Protein AF-A0A9X0WIS8-F1 (afdb_monomer_lite)

Radius of gyration: 32.24 Å; chains: 1; bounding box: 71×62×68 Å

Secondary structure (DSSP, 8-state):
-PPPPPPPP------------PPP----------TTSHHHHHHHHHHHHHHHHHHHTT---TTSHHHHHHHHHHHHHHHHHHHHHHHHHHHHHHHHHHHHHHHHHHHHHHHHH-S-GGG-------S-SSHHHHHHHHHHHHHHHHHHTT--

Structure (mmCIF, N/CA/C/O backbone):
data_AF-A0A9X0WIS8-F1
#
_entry.id   AF-A0A9X0WIS8-F1
#
loop_
_atom_site.group_PDB
_atom_site.id
_atom_site.type_symbol
_atom_site.label_atom_id
_atom_site.label_alt_id
_atom_site.label_comp_id
_atom_site.label_asym_id
_atom_site.label_entity_id
_atom_site.label_seq_id
_atom_site.pdbx_PDB_ins_code
_atom_site.Cartn_x
_atom_site.Cartn_y
_atom_site.Cartn_z
_atom_site.occupancy
_atom_site.B_iso_or_equiv
_atom_site.auth_seq_id
_atom_site.auth_comp_id
_atom_site.auth_asym_id
_atom_site.auth_atom_id
_atom_site.pdbx_PDB_model_num
ATOM 1 N N . MET A 1 1 ? -7.507 10.858 -27.544 1.00 48.16 1 MET A N 1
ATOM 2 C CA . MET A 1 1 ? -7.482 9.396 -27.312 1.00 48.16 1 MET A CA 1
ATOM 3 C C . MET A 1 1 ? -8.802 8.981 -26.671 1.00 48.16 1 MET A C 1
ATOM 5 O O . MET A 1 1 ? -9.052 9.336 -25.526 1.00 48.16 1 MET A O 1
ATOM 9 N N . GLN A 1 2 ? -9.689 8.347 -27.441 1.00 43.41 2 GLN A N 1
ATOM 10 C CA . GLN A 1 2 ? -11.040 7.964 -27.010 1.00 43.41 2 GLN A CA 1
ATOM 11 C C . GLN A 1 2 ? -10.982 6.707 -26.128 1.00 43.41 2 GLN A C 1
ATOM 13 O O . GLN A 1 2 ? -10.460 5.674 -26.547 1.00 43.41 2 GLN A O 1
ATOM 18 N N . ARG A 1 3 ? -11.494 6.799 -24.894 1.00 48.16 3 ARG A N 1
ATOM 19 C CA . ARG A 1 3 ? -11.602 5.667 -23.960 1.00 48.16 3 ARG A CA 1
ATOM 20 C C . ARG A 1 3 ? -12.781 4.786 -24.378 1.00 48.16 3 ARG A C 1
ATOM 22 O O . ARG A 1 3 ? -13.902 5.275 -24.478 1.00 48.16 3 ARG A O 1
ATOM 29 N N . ARG A 1 4 ? -12.531 3.496 -24.624 1.00 56.84 4 ARG A N 1
ATOM 30 C CA . ARG A 1 4 ? -13.592 2.500 -24.844 1.00 56.84 4 ARG A CA 1
ATOM 31 C C . ARG A 1 4 ? -14.337 2.220 -23.526 1.00 56.84 4 ARG A C 1
ATOM 33 O O . ARG A 1 4 ? -13.678 2.145 -22.488 1.00 56.84 4 ARG A O 1
ATOM 40 N N . PRO A 1 5 ? -15.669 2.047 -23.551 1.00 63.22 5 PRO A N 1
ATOM 41 C CA . PRO A 1 5 ? -16.437 1.656 -22.372 1.00 63.22 5 PRO A CA 1
ATOM 42 C C . PRO A 1 5 ? -16.208 0.173 -22.005 1.00 63.22 5 PRO A C 1
ATOM 44 O O . PRO A 1 5 ? -15.904 -0.635 -22.888 1.00 63.22 5 PRO A O 1
ATOM 47 N N . PRO A 1 6 ? -16.344 -0.200 -20.717 1.00 67.81 6 PRO A N 1
ATOM 48 C CA . PRO A 1 6 ? -16.234 -1.587 -20.264 1.00 67.81 6 PRO A CA 1
ATOM 49 C C . PRO A 1 6 ? -17.474 -2.428 -20.643 1.00 67.81 6 PRO A C 1
ATOM 51 O O . PRO A 1 6 ? -18.571 -1.880 -20.763 1.00 67.81 6 PRO A O 1
ATOM 54 N N . PRO A 1 7 ? -17.329 -3.759 -20.809 1.00 64.44 7 PRO A N 1
ATOM 55 C CA . PRO A 1 7 ? -18.446 -4.656 -21.109 1.00 64.44 7 PRO A CA 1
ATOM 56 C C . PRO A 1 7 ? -19.372 -4.883 -19.892 1.00 64.44 7 PRO A C 1
ATOM 58 O O . PRO A 1 7 ? -18.916 -4.804 -18.747 1.00 64.44 7 PRO A O 1
ATOM 61 N N . PRO A 1 8 ? -20.664 -5.201 -20.116 1.00 56.47 8 PRO A N 1
ATOM 62 C CA . PRO A 1 8 ? -21.634 -5.423 -19.048 1.00 56.47 8 PRO A CA 1
ATOM 63 C C . PRO A 1 8 ? -21.399 -6.733 -18.280 1.00 56.47 8 PRO A C 1
ATOM 65 O O . PRO A 1 8 ? -21.046 -7.775 -18.833 1.00 56.47 8 PRO A O 1
ATOM 68 N N . ARG A 1 9 ? -21.635 -6.654 -16.967 1.00 53.88 9 ARG A N 1
ATOM 69 C CA . ARG A 1 9 ? -21.479 -7.712 -15.963 1.00 53.88 9 ARG A CA 1
ATOM 70 C C . ARG A 1 9 ? -22.644 -8.705 -16.068 1.00 53.88 9 ARG A C 1
ATOM 72 O O . ARG A 1 9 ? -23.791 -8.329 -15.856 1.00 53.88 9 ARG A O 1
ATOM 79 N N . SER A 1 10 ? -22.351 -9.965 -16.386 1.00 51.25 10 SER A N 1
ATOM 80 C CA . SER A 1 10 ? -23.345 -11.043 -16.440 1.00 51.25 10 SER A CA 1
ATOM 81 C C . SER A 1 10 ? -23.700 -11.511 -15.023 1.00 51.25 10 SER A C 1
ATOM 83 O O . SER A 1 10 ? -22.900 -12.153 -14.342 1.00 51.25 10 SER A O 1
ATOM 85 N N . THR A 1 11 ? -24.896 -11.156 -14.560 1.00 47.75 11 THR A N 1
ATOM 86 C CA . THR A 1 11 ? -25.532 -11.662 -13.340 1.00 47.75 11 THR A CA 1
ATOM 87 C C . THR A 1 11 ? -26.102 -13.054 -13.614 1.00 47.75 11 THR A C 1
ATOM 89 O O . THR A 1 11 ? -27.193 -13.192 -14.163 1.00 47.75 11 THR A O 1
ATOM 92 N N . ARG A 1 12 ? -25.386 -14.113 -13.217 1.00 46.41 12 ARG A N 1
ATOM 93 C CA . ARG A 1 12 ? -26.009 -15.433 -13.036 1.00 46.41 12 ARG A CA 1
ATOM 94 C C . ARG A 1 12 ? -26.670 -15.482 -11.665 1.00 46.41 12 ARG A C 1
ATOM 96 O O . ARG A 1 12 ? -26.013 -15.670 -10.647 1.00 46.41 12 ARG A O 1
ATOM 103 N N . LEU A 1 13 ? -27.985 -15.295 -11.682 1.00 45.81 13 LEU A N 1
ATOM 104 C CA . LEU A 1 13 ? -28.907 -15.765 -10.659 1.00 45.81 13 LEU A CA 1
ATOM 105 C C . LEU A 1 13 ? -28.870 -17.296 -10.654 1.00 45.81 13 LEU A C 1
ATOM 107 O O . LEU A 1 13 ? -29.355 -17.926 -11.591 1.00 45.81 13 LEU A O 1
ATOM 111 N N . THR A 1 14 ? -28.312 -17.896 -9.608 1.00 43.47 14 THR A N 1
ATOM 112 C CA . THR A 1 14 ? -28.525 -19.320 -9.334 1.00 43.47 14 THR A CA 1
ATOM 113 C C . THR A 1 14 ? -29.696 -19.427 -8.364 1.00 43.47 14 THR A C 1
ATOM 115 O O . THR A 1 14 ? -29.532 -19.323 -7.152 1.00 43.47 14 THR A O 1
ATOM 118 N N . GLN A 1 15 ? -30.897 -19.573 -8.925 1.00 48.47 15 GLN A N 1
ATOM 119 C CA . GLN A 1 15 ? -32.066 -20.092 -8.221 1.00 48.47 15 GLN A CA 1
ATOM 120 C C . GLN A 1 15 ? -31.879 -21.602 -8.021 1.00 48.47 15 GLN A C 1
ATOM 122 O O . GLN A 1 15 ? -31.759 -22.347 -8.990 1.00 48.47 15 GLN A O 1
ATOM 127 N N . ALA A 1 16 ? -31.895 -22.054 -6.773 1.00 44.19 16 ALA A N 1
ATOM 128 C CA . ALA A 1 16 ? -32.234 -23.428 -6.411 1.00 44.19 16 ALA A CA 1
ATOM 129 C C . ALA A 1 16 ? -33.444 -23.310 -5.471 1.00 44.19 16 ALA A C 1
ATOM 131 O O . ALA A 1 16 ? -33.299 -22.944 -4.312 1.00 44.19 16 ALA A O 1
ATOM 132 N N . SER A 1 17 ? -34.656 -23.210 -6.020 1.00 48.34 17 SER A N 1
ATOM 133 C CA . SER A 1 17 ? -35.562 -24.334 -6.300 1.00 48.34 17 SER A CA 1
ATOM 134 C C . SER A 1 17 ? -35.720 -25.266 -5.102 1.00 48.34 17 SER A C 1
ATOM 136 O O . SER A 1 17 ? -34.992 -26.240 -4.932 1.00 48.34 17 SER A O 1
ATOM 138 N N . SER A 1 18 ? -36.717 -24.925 -4.286 1.00 50.47 18 SER A N 1
ATOM 139 C CA . SER A 1 18 ? -37.392 -25.817 -3.356 1.00 50.47 18 SER A CA 1
ATOM 140 C C . SER A 1 18 ? -38.022 -26.981 -4.125 1.00 50.47 18 SER A C 1
ATOM 142 O O . SER A 1 18 ? -38.871 -26.753 -4.986 1.00 50.47 18 SER A O 1
ATOM 144 N N . SER A 1 19 ? -37.659 -28.215 -3.784 1.00 47.47 19 SER A N 1
ATOM 145 C CA . SER A 1 19 ? -38.453 -29.395 -4.125 1.00 47.47 19 SER A CA 1
ATOM 146 C C . SER A 1 19 ? -38.718 -30.163 -2.841 1.00 47.47 19 SER A C 1
ATOM 148 O O . SER A 1 19 ? -37.829 -30.785 -2.259 1.00 47.47 19 SER A O 1
ATOM 150 N N . THR A 1 20 ? -39.943 -30.017 -2.350 1.00 48.81 20 THR A N 1
ATOM 151 C CA . THR A 1 20 ? -40.501 -30.781 -1.242 1.00 48.81 20 THR A CA 1
ATOM 152 C C . THR A 1 20 ? -40.975 -32.111 -1.811 1.00 48.81 20 THR A C 1
ATOM 154 O O . THR A 1 20 ? -42.105 -32.212 -2.274 1.00 48.81 20 THR A O 1
ATOM 157 N N . ASP A 1 21 ? -40.108 -33.121 -1.794 1.00 44.22 21 ASP A N 1
ATOM 158 C CA . ASP A 1 21 ? -40.488 -34.499 -2.103 1.00 44.22 21 ASP A CA 1
ATOM 159 C C . ASP A 1 21 ? -40.752 -35.254 -0.795 1.00 44.22 21 ASP A C 1
ATOM 161 O O . ASP A 1 21 ? -39.874 -35.414 0.057 1.00 44.22 21 ASP A O 1
ATOM 165 N N . HIS A 1 22 ? -42.003 -35.670 -0.607 1.00 45.44 22 HIS A N 1
ATOM 166 C CA . HIS A 1 22 ? -42.454 -36.514 0.495 1.00 45.44 22 HIS A CA 1
ATOM 167 C C . HIS A 1 22 ? -42.183 -37.993 0.172 1.00 45.44 22 HIS A C 1
ATOM 169 O O . HIS A 1 22 ? -42.809 -38.529 -0.743 1.00 45.44 22 HIS A O 1
ATOM 175 N N . PRO A 1 23 ? -41.351 -38.711 0.949 1.00 55.72 23 PRO A N 1
ATOM 176 C CA . PRO A 1 23 ? -41.351 -40.167 0.925 1.00 55.72 23 PRO A CA 1
ATOM 177 C C . PRO A 1 23 ? -42.477 -40.749 1.809 1.00 55.72 23 PRO A C 1
ATOM 179 O O . PRO A 1 23 ? -42.913 -40.121 2.780 1.00 55.72 23 PRO A O 1
ATOM 182 N N . PRO A 1 24 ? -42.959 -41.966 1.497 1.00 52.16 24 PRO A N 1
ATOM 183 C CA . PRO A 1 24 ? -44.107 -42.575 2.157 1.00 52.16 24 PRO A CA 1
ATOM 184 C C . PRO A 1 24 ? -43.805 -43.020 3.595 1.00 52.16 24 PRO A C 1
ATOM 186 O O . PRO A 1 24 ? -42.722 -43.519 3.910 1.00 52.16 24 PRO A O 1
ATOM 189 N N . ARG A 1 25 ? -44.833 -42.910 4.449 1.00 51.38 25 ARG A N 1
ATOM 190 C CA . ARG A 1 25 ? -44.916 -43.517 5.787 1.00 51.38 25 ARG A CA 1
ATOM 191 C C . ARG A 1 25 ? -44.492 -44.989 5.740 1.00 51.38 25 ARG A C 1
ATOM 193 O O . ARG A 1 25 ? -45.202 -45.822 5.180 1.00 51.38 25 ARG A O 1
ATOM 200 N N . ARG A 1 26 ? -43.389 -45.320 6.417 1.00 47.06 26 ARG A N 1
ATOM 201 C CA . ARG A 1 26 ? -43.122 -46.671 6.929 1.00 47.06 26 ARG A CA 1
ATOM 202 C C . ARG A 1 26 ? -43.365 -46.695 8.435 1.00 47.06 26 ARG A C 1
ATOM 204 O O . ARG A 1 26 ? -43.074 -45.733 9.137 1.00 47.06 26 ARG A O 1
ATOM 211 N N . ALA A 1 27 ? -43.967 -47.797 8.866 1.00 49.81 27 ALA A N 1
ATOM 212 C CA . ALA A 1 27 ? -44.430 -48.095 10.213 1.00 49.81 27 ALA A CA 1
ATOM 213 C C . ALA A 1 27 ? -43.360 -47.881 11.306 1.00 49.81 27 ALA A C 1
ATOM 215 O O . ALA A 1 27 ? -42.166 -48.011 11.026 1.00 49.81 27 ALA A O 1
ATOM 216 N N . PRO A 1 28 ? -43.773 -47.614 12.561 1.00 46.59 28 PRO A N 1
ATOM 217 C CA . PRO A 1 28 ? -42.858 -47.547 13.690 1.00 46.59 28 PRO A CA 1
ATOM 218 C C . PRO A 1 28 ? -42.278 -48.939 13.965 1.00 46.59 28 PRO A C 1
ATOM 220 O O . PRO A 1 28 ? -42.916 -49.807 14.557 1.00 46.59 28 PRO A O 1
ATOM 223 N N . GLY A 1 29 ? -41.041 -49.153 13.525 1.00 44.41 29 GLY A N 1
ATOM 224 C CA . GLY A 1 29 ? -40.190 -50.177 14.106 1.00 44.41 29 GLY A CA 1
ATOM 225 C C . GLY A 1 29 ? -39.830 -49.727 15.515 1.00 44.41 29 GLY A C 1
ATOM 226 O O . GLY A 1 29 ? -39.121 -48.737 15.682 1.00 44.41 29 GLY A O 1
ATOM 227 N N . ASN A 1 30 ? -40.347 -50.432 16.518 1.00 54.66 30 ASN A N 1
ATOM 228 C CA . ASN A 1 30 ? -39.978 -50.262 17.917 1.00 54.66 30 ASN A CA 1
ATOM 229 C C . ASN A 1 30 ? -38.480 -50.555 18.082 1.00 54.66 30 ASN A C 1
ATOM 231 O O . ASN A 1 30 ? -38.073 -51.688 18.337 1.00 54.66 30 ASN A O 1
ATOM 235 N N . ALA A 1 31 ? -37.647 -49.530 17.913 1.00 48.00 31 ALA A N 1
ATOM 236 C CA . ALA A 1 31 ? -36.260 -49.574 18.326 1.00 48.00 31 ALA A CA 1
ATOM 237 C C . ALA A 1 31 ? -36.257 -49.538 19.853 1.00 48.00 31 ALA A C 1
ATOM 239 O O . ALA A 1 31 ? -36.502 -48.501 20.467 1.00 48.00 31 ALA A O 1
ATOM 240 N N . ALA A 1 32 ? -36.016 -50.698 20.459 1.00 51.19 32 ALA A N 1
ATOM 241 C CA . ALA A 1 32 ? -35.676 -50.809 21.863 1.00 51.19 32 ALA A CA 1
ATOM 242 C C . ALA A 1 32 ? -34.476 -49.892 22.136 1.00 51.19 32 ALA A C 1
ATOM 244 O O . ALA A 1 32 ? -33.328 -50.215 21.816 1.00 51.19 32 ALA A O 1
ATOM 245 N N . VAL A 1 33 ? -34.758 -48.710 22.682 1.00 52.31 33 VAL A N 1
ATOM 246 C CA . VAL A 1 33 ? -33.740 -47.762 23.108 1.00 52.31 33 VAL A CA 1
ATOM 247 C C . VAL A 1 33 ? -32.979 -48.428 24.244 1.00 52.31 33 VAL A C 1
ATOM 249 O O . VAL A 1 33 ? -33.491 -48.618 25.345 1.00 52.31 33 VAL A O 1
ATOM 252 N N . ARG A 1 34 ? -31.741 -48.836 23.954 1.00 53.84 34 ARG A N 1
ATOM 253 C CA . ARG A 1 34 ? -30.815 -49.341 24.965 1.00 53.84 34 ARG A CA 1
ATOM 254 C C . ARG A 1 34 ? -30.659 -48.259 26.047 1.00 53.84 34 ARG A C 1
ATOM 256 O O . ARG A 1 34 ? -30.205 -47.159 25.723 1.00 53.84 34 ARG A O 1
ATOM 263 N N . PRO A 1 35 ? -30.922 -48.558 27.332 1.00 51.91 35 PRO A N 1
ATOM 264 C CA . PRO A 1 35 ? -30.903 -47.571 28.421 1.00 51.91 35 PRO A CA 1
ATOM 265 C C . PRO A 1 35 ? -29.510 -46.984 28.716 1.00 51.91 35 PRO A C 1
ATOM 267 O O . PRO A 1 35 ? -29.366 -46.107 29.559 1.00 51.91 35 PRO A O 1
ATOM 270 N N . ARG A 1 36 ? -28.467 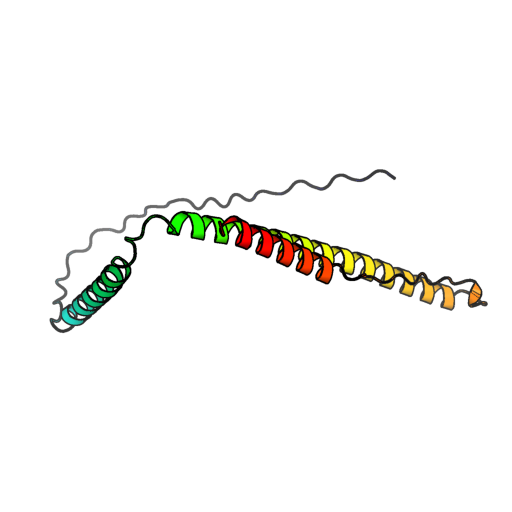-47.427 28.002 1.00 51.41 36 ARG A N 1
ATOM 271 C CA . ARG A 1 36 ? -27.093 -46.933 28.145 1.00 51.41 36 ARG A CA 1
ATOM 272 C C . ARG A 1 36 ? -26.787 -45.651 27.364 1.00 51.41 36 ARG A C 1
ATOM 274 O O . ARG A 1 36 ? -25.783 -45.022 27.667 1.00 51.41 36 ARG A O 1
ATOM 281 N N . GLN A 1 37 ? -27.610 -45.264 26.384 1.00 53.09 37 GLN A N 1
ATOM 282 C CA . GLN A 1 37 ? -27.334 -44.086 25.541 1.00 53.09 37 GLN A CA 1
ATOM 283 C C . GLN A 1 37 ? -28.121 -42.827 25.926 1.00 53.09 37 GLN A C 1
ATOM 285 O O . GLN A 1 37 ? -27.726 -41.734 25.539 1.00 53.09 37 GLN A O 1
ATOM 290 N N . LEU A 1 38 ? -29.181 -42.935 26.736 1.00 53.47 38 LEU A N 1
ATOM 291 C CA . LEU A 1 38 ? -29.905 -41.755 27.236 1.00 53.47 38 LEU A CA 1
ATOM 292 C C . LEU A 1 38 ? -29.080 -40.921 28.226 1.00 53.47 38 LEU A C 1
ATOM 294 O O . LEU A 1 38 ? -29.213 -39.700 28.256 1.00 53.47 38 LEU A O 1
ATOM 298 N N . GLY A 1 39 ? -28.203 -41.561 29.006 1.00 56.59 39 GLY A N 1
ATOM 299 C CA . GLY A 1 39 ? -27.395 -40.870 30.012 1.00 56.59 39 GLY A CA 1
ATOM 300 C C . GLY A 1 39 ? -26.407 -39.874 29.406 1.00 56.59 39 GLY A C 1
ATOM 301 O O . GLY A 1 39 ? -26.253 -38.775 29.923 1.00 56.59 39 GLY A O 1
ATOM 302 N N . THR A 1 40 ? -25.780 -40.209 28.276 1.00 61.16 40 THR A N 1
ATOM 303 C CA . THR A 1 40 ? -24.757 -39.359 27.649 1.00 61.16 40 THR A CA 1
ATOM 304 C C . THR A 1 40 ? -25.339 -38.101 27.011 1.00 61.16 40 THR A C 1
ATOM 306 O O . THR A 1 40 ? -24.760 -37.030 27.158 1.00 61.16 40 THR A O 1
ATOM 309 N N . PHE A 1 41 ? -26.501 -38.186 26.356 1.00 63.56 41 PHE A N 1
ATOM 310 C CA . PHE A 1 41 ? -27.127 -37.006 25.745 1.00 63.56 41 PHE A CA 1
ATOM 311 C C . PHE A 1 41 ? -27.699 -36.043 26.788 1.00 63.56 41 PHE A C 1
ATOM 313 O O . PHE A 1 41 ? -27.571 -34.831 26.628 1.00 63.56 41 PHE A O 1
ATOM 320 N N . ALA A 1 42 ? -28.263 -36.565 27.881 1.00 66.56 42 ALA A N 1
ATOM 321 C CA . ALA A 1 42 ? -28.739 -35.737 28.985 1.00 66.56 42 ALA A CA 1
ATOM 322 C C . ALA A 1 42 ? -27.583 -34.992 29.673 1.00 66.56 42 ALA A C 1
ATOM 324 O O . ALA A 1 42 ? -27.691 -33.801 29.945 1.00 66.56 42 ALA A O 1
ATOM 325 N N . LEU A 1 43 ? -26.447 -35.662 29.885 1.00 69.56 43 LEU A N 1
ATOM 326 C CA . LEU A 1 43 ? -25.277 -35.067 30.535 1.00 69.56 43 LEU A CA 1
ATOM 327 C C . LEU A 1 43 ? -24.621 -33.989 29.659 1.00 69.56 43 LEU A C 1
ATOM 329 O O . LEU A 1 43 ? -24.250 -32.935 30.167 1.00 69.56 43 LEU A O 1
ATOM 333 N N . VAL A 1 44 ? -24.559 -34.201 28.339 1.00 75.62 44 VAL A N 1
ATOM 334 C CA . VAL A 1 44 ? -24.092 -33.187 27.377 1.00 75.62 44 VAL A CA 1
ATOM 335 C C . VAL A 1 44 ? -25.050 -31.993 27.321 1.00 75.62 44 VAL A C 1
ATOM 337 O O . VAL A 1 44 ? -24.591 -30.856 27.339 1.00 75.62 44 VAL A O 1
ATOM 340 N N . ALA A 1 45 ? -26.367 -32.214 27.326 1.00 71.88 45 ALA A N 1
ATOM 341 C CA . ALA A 1 45 ? -27.348 -31.127 27.338 1.00 71.88 45 ALA A CA 1
ATOM 342 C C 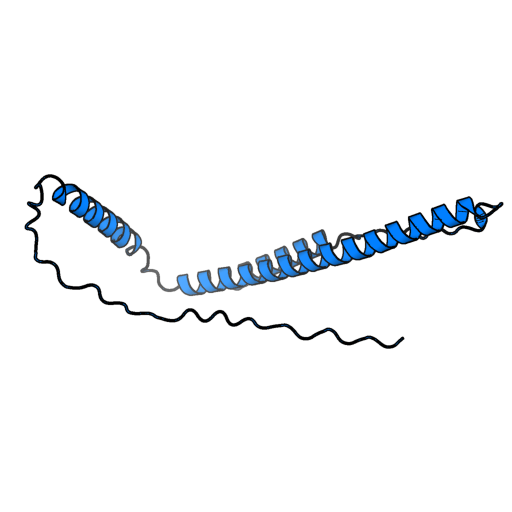. ALA A 1 45 ? -27.288 -30.293 28.631 1.00 71.88 45 ALA A C 1
ATOM 344 O O . ALA A 1 45 ? -27.375 -29.065 28.572 1.00 71.88 45 ALA A O 1
ATOM 345 N N . ILE A 1 46 ? -27.085 -30.941 29.784 1.00 72.75 46 ILE A N 1
ATOM 346 C CA . ILE A 1 46 ? -26.911 -30.281 31.088 1.00 72.75 46 ILE A CA 1
ATOM 347 C C . ILE A 1 46 ? -25.590 -29.499 31.124 1.00 72.75 46 ILE A C 1
ATOM 349 O O . ILE A 1 46 ? -25.578 -28.335 31.516 1.00 72.75 46 ILE A O 1
ATOM 353 N N . LEU A 1 47 ? -24.490 -30.088 30.639 1.00 70.94 47 LEU A N 1
ATOM 354 C CA . LEU A 1 47 ? -23.203 -29.395 30.508 1.00 70.94 47 LEU A CA 1
ATOM 355 C C . LEU A 1 47 ? -23.306 -28.168 29.593 1.00 70.94 47 LEU A C 1
ATOM 357 O O . LEU A 1 47 ? -22.831 -27.099 29.967 1.00 70.94 47 LEU A O 1
ATOM 361 N N . LEU A 1 48 ? -23.971 -28.279 28.436 1.00 68.44 48 LEU A N 1
ATOM 362 C CA . LEU A 1 48 ? -24.187 -27.134 27.545 1.00 68.44 48 LEU A CA 1
ATOM 363 C C . LEU A 1 48 ? -25.034 -26.038 28.202 1.00 68.44 48 LEU A C 1
ATOM 365 O O . LEU A 1 48 ? -24.727 -24.858 28.048 1.00 68.44 48 LEU A O 1
ATOM 369 N N . SER A 1 49 ? -26.078 -26.398 28.951 1.00 63.91 49 SER A N 1
ATOM 370 C CA . SER A 1 49 ? -26.932 -25.405 29.617 1.00 63.91 49 SER A CA 1
ATOM 371 C C . SER A 1 49 ? -26.241 -24.720 30.801 1.00 63.91 49 SER A C 1
ATOM 373 O O . SER A 1 49 ? -26.472 -23.528 31.008 1.00 63.91 49 SER A O 1
ATOM 375 N N . LEU A 1 50 ? -25.322 -25.400 31.498 1.00 61.22 50 LEU A N 1
ATOM 376 C CA . LEU A 1 50 ? -24.424 -24.799 32.497 1.00 61.22 50 LEU A CA 1
ATOM 377 C C . LEU A 1 50 ? -23.418 -23.813 31.878 1.00 61.22 50 LEU A C 1
ATOM 379 O O . LEU A 1 50 ? -23.190 -22.746 32.445 1.00 61.22 50 LEU A O 1
ATOM 383 N N . VAL A 1 51 ? -22.863 -24.108 30.695 1.00 63.88 51 VAL A N 1
ATOM 384 C CA . VAL A 1 51 ? -21.967 -23.164 29.994 1.00 63.88 51 VAL A CA 1
ATOM 385 C C . VAL A 1 51 ? -22.728 -21.908 29.548 1.00 63.88 51 VAL A C 1
ATOM 387 O O . VAL A 1 51 ? -22.229 -20.796 29.697 1.00 63.88 51 VAL A O 1
ATOM 390 N N . VAL A 1 52 ? -23.965 -22.057 29.066 1.00 61.56 52 VAL A N 1
ATOM 391 C CA . VAL A 1 52 ? -24.782 -20.916 28.613 1.00 61.56 52 VAL A CA 1
ATOM 392 C C . VAL A 1 52 ? -25.281 -20.059 29.786 1.00 61.56 52 VAL A C 1
ATOM 394 O O . VAL A 1 52 ? -25.309 -18.834 29.677 1.00 61.56 52 VAL A O 1
ATOM 397 N N . THR A 1 53 ? -25.628 -20.661 30.929 1.00 61.00 53 THR A N 1
ATOM 398 C CA . THR A 1 53 ? -26.072 -19.902 32.117 1.00 61.00 53 THR A CA 1
ATOM 399 C C . THR A 1 53 ? -24.919 -19.235 32.872 1.00 61.00 53 THR A C 1
ATOM 401 O O . THR A 1 53 ? -25.107 -18.135 33.392 1.00 61.00 53 THR A O 1
ATOM 404 N N . GLY A 1 54 ? -23.714 -19.819 32.861 1.00 57.75 54 GLY A N 1
ATOM 405 C CA . GLY A 1 54 ? -22.516 -19.208 33.451 1.00 57.75 54 GLY A CA 1
ATOM 406 C C . GLY A 1 54 ? -22.027 -17.953 32.714 1.00 57.75 54 GLY A C 1
ATOM 407 O O . GLY A 1 54 ? -21.508 -17.033 33.343 1.00 57.75 54 GLY A O 1
ATOM 408 N N . CYS A 1 55 ? -22.248 -17.859 31.399 1.00 59.94 55 CYS A N 1
ATOM 409 C CA . CYS A 1 55 ? -21.878 -16.674 30.616 1.00 59.94 55 CYS A CA 1
ATOM 410 C C . CYS A 1 55 ? -22.899 -15.522 30.698 1.00 59.94 55 CYS A C 1
ATOM 412 O O . CYS A 1 55 ? -22.560 -14.389 30.363 1.00 59.94 55 CYS A O 1
ATOM 414 N N . ALA A 1 56 ? -24.133 -15.772 31.150 1.00 55.50 56 ALA A N 1
ATOM 415 C CA . ALA A 1 56 ? -25.190 -14.755 31.191 1.00 55.50 56 ALA A CA 1
ATOM 416 C C . ALA A 1 56 ? -25.131 -13.848 32.439 1.00 55.50 56 ALA A C 1
ATOM 418 O O . ALA A 1 56 ? -25.641 -12.729 32.418 1.00 55.50 56 ALA A O 1
ATOM 419 N N . GLN A 1 57 ? -24.496 -14.297 33.525 1.00 52.25 57 GLN A N 1
ATOM 420 C CA . GLN A 1 57 ? -24.524 -13.598 34.819 1.00 52.25 57 GLN A CA 1
ATOM 421 C C . GLN A 1 57 ? -23.517 -12.440 34.947 1.00 52.25 57 GLN A C 1
ATOM 423 O O . GLN A 1 57 ? -23.584 -11.691 35.914 1.00 52.25 57 GLN A O 1
ATOM 428 N N . HIS A 1 58 ? -22.624 -12.241 33.972 1.00 52.09 58 HIS A N 1
ATOM 429 C CA . HIS A 1 58 ? -21.686 -11.105 33.945 1.00 52.09 58 HIS A CA 1
ATOM 430 C C . HIS A 1 58 ? -22.163 -9.915 33.088 1.00 52.09 58 HIS A C 1
ATOM 432 O O . HIS A 1 58 ? -21.425 -8.951 32.905 1.00 52.09 58 HIS A O 1
ATOM 438 N N . ALA A 1 59 ? -23.391 -9.952 32.563 1.00 53.59 59 ALA A N 1
ATOM 439 C CA . ALA A 1 59 ? -23.885 -8.971 31.592 1.00 53.59 59 ALA A CA 1
ATOM 440 C C . ALA A 1 59 ? -24.704 -7.806 32.194 1.00 53.59 59 ALA A C 1
ATOM 442 O O . ALA A 1 59 ? -25.381 -7.094 31.454 1.00 53.59 59 ALA A O 1
ATOM 443 N N . THR A 1 60 ? -24.694 -7.598 33.515 1.00 51.03 60 THR A N 1
ATOM 444 C CA . THR A 1 60 ? -25.607 -6.640 34.175 1.00 51.03 60 THR A CA 1
ATOM 445 C C . THR A 1 60 ? -25.031 -5.244 34.443 1.00 51.03 60 THR A C 1
ATOM 447 O O . THR A 1 60 ? -25.766 -4.375 34.907 1.00 51.03 60 THR A O 1
ATOM 450 N N . SER A 1 61 ? -23.780 -4.946 34.081 1.00 54.78 61 SER A N 1
ATOM 451 C CA . SER A 1 61 ? -23.247 -3.570 34.034 1.00 54.78 61 SER A CA 1
ATOM 452 C C . SER A 1 61 ? -23.536 -2.927 32.666 1.00 54.78 61 SER A C 1
ATOM 454 O O . SER A 1 61 ? -22.661 -2.685 31.835 1.00 54.78 61 SER A O 1
ATOM 456 N N . ALA A 1 62 ? -24.824 -2.694 32.413 1.00 55.09 62 ALA A N 1
ATOM 457 C CA . ALA A 1 62 ? -25.421 -2.434 31.102 1.00 55.09 62 ALA A CA 1
ATOM 458 C C . ALA A 1 62 ? -25.176 -1.038 30.479 1.00 55.09 62 ALA A C 1
ATOM 460 O O . ALA A 1 62 ? -25.917 -0.643 29.581 1.00 55.09 62 ALA A O 1
ATOM 461 N N . THR A 1 63 ? -24.135 -0.302 30.876 1.00 54.94 63 THR A N 1
ATOM 462 C CA . THR A 1 63 ? -23.814 1.008 30.267 1.00 54.94 63 THR A CA 1
ATOM 463 C C . THR A 1 63 ? -22.686 0.942 29.229 1.00 54.94 63 THR A C 1
ATOM 465 O O . THR A 1 63 ? -22.541 1.868 28.448 1.00 54.94 63 THR A O 1
ATOM 468 N N . HIS A 1 64 ? -21.924 -0.157 29.148 1.00 59.22 64 HIS A N 1
ATOM 469 C CA . HIS A 1 64 ? -20.737 -0.261 28.277 1.00 59.22 64 HIS A CA 1
ATOM 470 C C . HIS A 1 64 ? -20.778 -1.193 27.043 1.00 59.22 64 HIS A C 1
ATOM 472 O O . HIS A 1 64 ? -19.920 -1.016 26.173 1.00 59.22 64 HIS A O 1
ATOM 478 N N . PRO A 1 65 ? -21.688 -2.178 26.875 1.00 72.25 65 PRO A N 1
ATOM 479 C CA . PRO A 1 65 ? -21.534 -3.152 25.788 1.00 72.25 65 PRO A CA 1
ATOM 480 C C . PRO A 1 65 ? -21.799 -2.550 24.401 1.00 72.25 65 PRO A C 1
ATOM 482 O O . PRO A 1 65 ? -21.116 -2.891 23.438 1.00 72.25 65 PRO A O 1
ATOM 485 N N . VAL A 1 66 ? -22.753 -1.619 24.287 1.00 81.31 66 VAL A N 1
ATOM 486 C CA . VAL A 1 66 ? -23.077 -0.955 23.011 1.00 81.31 66 VAL A CA 1
ATOM 487 C C . VAL A 1 66 ? -21.932 -0.054 22.552 1.00 81.31 66 VAL A C 1
ATOM 489 O O . VAL A 1 66 ? -21.597 -0.029 21.368 1.00 81.31 66 VAL A O 1
ATOM 492 N N . ASP A 1 67 ? -21.297 0.642 23.487 1.00 80.56 67 ASP A N 1
ATOM 493 C CA . ASP A 1 67 ? -20.164 1.517 23.211 1.00 80.56 67 ASP A CA 1
ATOM 494 C C . ASP A 1 67 ? -18.926 0.714 22.791 1.00 80.56 67 ASP A C 1
ATOM 496 O O . ASP A 1 67 ? -18.285 1.041 21.790 1.00 80.56 67 ASP A O 1
ATOM 500 N N . HIS A 1 68 ? -18.661 -0.424 23.439 1.00 82.12 68 HIS A N 1
ATOM 501 C CA . HIS A 1 68 ? -17.599 -1.332 22.999 1.00 82.12 68 HIS A CA 1
ATOM 502 C C . HIS A 1 68 ? -17.848 -1.908 21.597 1.00 82.12 68 HIS A C 1
ATOM 504 O O . HIS A 1 68 ? -16.926 -1.982 20.783 1.00 82.12 68 HIS A O 1
ATOM 510 N N . LEU A 1 69 ? -19.094 -2.264 21.268 1.00 88.38 69 LEU A N 1
ATOM 511 C CA . LEU A 1 69 ? -19.450 -2.720 19.921 1.00 88.38 69 LEU A CA 1
ATOM 512 C C . LEU A 1 69 ? -19.272 -1.610 18.877 1.00 88.38 69 LEU A C 1
ATOM 514 O O . LEU A 1 69 ? -18.765 -1.868 17.785 1.00 88.38 69 LEU A O 1
ATOM 518 N N . ARG A 1 70 ? -19.628 -0.363 19.208 1.00 88.00 70 ARG A N 1
ATOM 519 C CA . ARG A 1 70 ? -19.385 0.799 18.337 1.00 88.00 70 ARG A CA 1
ATOM 520 C C . ARG A 1 70 ? -17.896 1.048 18.119 1.00 88.00 70 ARG A C 1
ATOM 522 O O . ARG A 1 70 ? -17.496 1.341 16.993 1.00 88.00 70 ARG A O 1
ATOM 529 N N . GLN A 1 71 ? -17.080 0.893 19.158 1.00 89.00 71 GLN A N 1
ATOM 530 C CA . GLN A 1 71 ? -15.627 1.001 19.062 1.00 89.00 71 GLN A CA 1
ATOM 531 C C . GLN A 1 71 ? -15.043 -0.059 18.123 1.00 89.00 71 GLN A C 1
ATOM 533 O O . GLN A 1 71 ? -14.276 0.275 17.221 1.00 89.00 71 GLN A O 1
ATOM 538 N N . LEU A 1 72 ? -15.446 -1.322 18.286 1.00 91.06 72 LEU A N 1
ATOM 539 C CA . LEU A 1 72 ? -15.013 -2.419 17.418 1.00 91.06 72 LEU A CA 1
ATOM 540 C C . LEU A 1 72 ? -15.462 -2.205 15.967 1.00 91.06 72 LEU A C 1
ATOM 542 O O . LEU A 1 72 ? -14.670 -2.396 15.051 1.00 91.06 72 LEU A O 1
ATOM 546 N N . ALA A 1 73 ? -16.690 -1.729 15.747 1.00 93.81 73 ALA A N 1
ATOM 547 C CA . ALA A 1 73 ? -17.179 -1.386 14.412 1.00 93.81 73 ALA A CA 1
ATOM 548 C C . ALA A 1 73 ? -16.427 -0.194 13.784 1.00 93.81 73 ALA A C 1
ATOM 550 O O . ALA A 1 73 ? -16.289 -0.111 12.564 1.00 93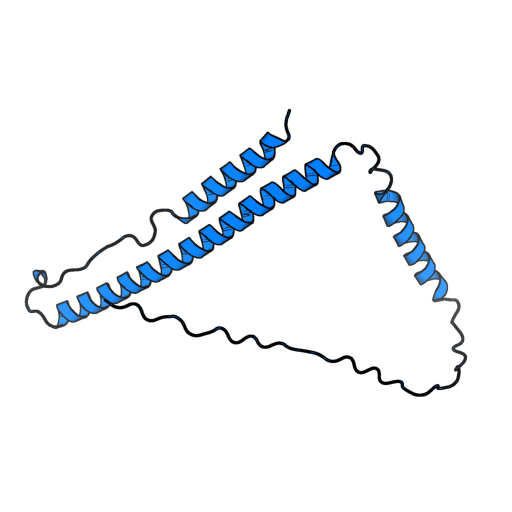.81 73 ALA A O 1
ATOM 551 N N . CYS A 1 74 ? -15.941 0.750 14.595 1.00 94.88 74 CYS A N 1
ATOM 552 C CA . CYS A 1 74 ? -15.075 1.836 14.134 1.00 94.88 74 CYS A CA 1
ATOM 553 C C . CYS A 1 74 ? -13.714 1.291 13.676 1.00 94.88 74 CYS A C 1
ATOM 555 O O . CYS A 1 74 ? -13.315 1.537 12.541 1.00 94.88 74 CYS A O 1
ATOM 557 N N . ILE A 1 75 ? -13.062 0.480 14.516 1.00 95.06 75 ILE A N 1
ATOM 558 C CA . ILE A 1 75 ? -11.768 -0.152 14.214 1.00 95.06 75 ILE A CA 1
ATOM 559 C C . ILE A 1 75 ? -11.867 -1.051 12.975 1.00 95.06 75 ILE A C 1
ATOM 561 O O . ILE A 1 75 ? -11.021 -0.960 12.090 1.00 95.06 75 ILE A O 1
ATOM 565 N N . GLY A 1 76 ? -12.930 -1.854 12.859 1.00 95.44 76 GLY A N 1
ATOM 566 C CA . GLY A 1 76 ? -13.161 -2.705 11.689 1.00 95.44 76 GLY A CA 1
ATOM 567 C C . GLY A 1 76 ? -13.209 -1.909 10.382 1.00 95.44 76 GLY A C 1
ATOM 568 O O . GLY A 1 76 ? -12.550 -2.275 9.416 1.00 95.44 76 GLY A O 1
ATOM 569 N N . ARG A 1 77 ? -13.871 -0.742 10.374 1.00 95.81 77 ARG A N 1
ATOM 570 C CA . ARG A 1 77 ? -13.880 0.144 9.196 1.00 95.81 77 ARG A CA 1
ATOM 571 C C . ARG A 1 77 ? -12.492 0.687 8.845 1.00 95.81 77 ARG A C 1
ATOM 573 O O . ARG A 1 77 ? -12.197 0.841 7.663 1.00 95.81 77 ARG A O 1
ATOM 580 N N . CYS A 1 78 ? -11.638 0.967 9.831 1.00 95.69 78 CYS A N 1
ATOM 581 C CA . CYS A 1 78 ? -10.250 1.367 9.571 1.00 95.69 78 CYS A CA 1
ATOM 582 C C . CYS A 1 78 ? -9.470 0.247 8.863 1.00 95.69 78 CYS A C 1
ATOM 584 O O . CYS A 1 78 ? -8.728 0.515 7.917 1.00 95.69 78 CYS A O 1
ATOM 586 N N . GLN A 1 79 ? -9.677 -1.005 9.280 1.00 95.12 79 GLN A N 1
ATOM 587 C CA . GLN A 1 79 ? -9.041 -2.177 8.673 1.00 95.12 79 GLN A CA 1
ATOM 588 C C . GLN A 1 79 ? -9.555 -2.430 7.251 1.00 95.12 79 GLN A C 1
ATOM 590 O O . GLN A 1 79 ? -8.746 -2.614 6.344 1.00 95.12 79 GLN A O 1
ATOM 595 N N . ASP A 1 80 ? -10.865 -2.311 7.013 1.00 96.88 80 ASP A N 1
ATOM 596 C CA . ASP A 1 80 ? -11.447 -2.424 5.666 1.00 96.88 80 ASP A CA 1
ATOM 597 C C . ASP A 1 80 ? -10.823 -1.408 4.690 1.00 96.88 80 ASP A C 1
ATOM 599 O O . ASP A 1 80 ? -10.471 -1.735 3.552 1.00 96.88 80 ASP A O 1
ATOM 603 N N . VAL A 1 81 ? -10.648 -0.159 5.137 1.00 95.12 81 VAL A N 1
ATOM 604 C CA . VAL A 1 81 ? -10.001 0.897 4.342 1.00 95.12 81 VAL A CA 1
ATOM 605 C C . VAL A 1 81 ? -8.524 0.577 4.103 1.00 95.12 81 VAL A C 1
ATOM 607 O O . VAL A 1 81 ? -8.028 0.757 2.986 1.00 95.12 81 VAL A O 1
ATOM 610 N N . GLN A 1 82 ? -7.816 0.058 5.108 1.00 95.81 82 GLN A N 1
ATOM 611 C CA . GLN A 1 82 ? -6.425 -0.370 4.961 1.00 95.81 82 GLN A CA 1
ATOM 612 C C . GLN A 1 82 ? -6.283 -1.483 3.918 1.00 95.81 82 GLN A C 1
ATOM 614 O O . GLN A 1 82 ? -5.376 -1.442 3.083 1.00 95.81 82 GLN A O 1
ATOM 619 N N . GLU A 1 83 ? -7.171 -2.474 3.936 1.00 95.56 83 GLU A N 1
ATOM 620 C CA . GLU A 1 83 ? -7.172 -3.572 2.972 1.00 95.56 83 GLU A CA 1
ATOM 621 C C . GLU A 1 83 ? -7.407 -3.075 1.546 1.00 95.56 83 GLU A C 1
ATOM 623 O O . GLU A 1 83 ? -6.679 -3.471 0.628 1.00 95.56 83 GLU A O 1
ATOM 628 N N . GLN A 1 84 ? -8.358 -2.157 1.360 1.00 96.38 84 GLN A N 1
ATOM 629 C CA . GLN A 1 84 ? -8.603 -1.508 0.071 1.00 96.38 84 GLN A CA 1
ATOM 630 C C . GLN A 1 84 ? -7.381 -0.711 -0.402 1.00 96.38 84 GLN A C 1
ATOM 632 O O . GLN A 1 84 ? -6.956 -0.853 -1.551 1.00 96.38 84 GLN A O 1
ATOM 637 N N . CYS A 1 85 ? -6.758 0.065 0.489 1.00 95.00 85 CYS A N 1
ATOM 638 C CA . CYS A 1 85 ? -5.533 0.811 0.203 1.00 95.00 85 CYS A CA 1
ATOM 639 C C . CYS A 1 85 ? -4.389 -0.128 -0.218 1.00 95.00 85 CYS A C 1
ATOM 641 O O . CYS A 1 85 ? -3.738 0.085 -1.243 1.00 95.00 85 CYS A O 1
ATOM 643 N N . ASN A 1 86 ? -4.201 -1.237 0.501 1.00 94.62 86 ASN A N 1
ATOM 644 C CA . ASN A 1 86 ? -3.212 -2.261 0.172 1.00 94.62 86 ASN A CA 1
ATOM 645 C C . ASN A 1 86 ? -3.507 -2.946 -1.171 1.00 94.62 86 ASN A C 1
ATOM 647 O O . ASN A 1 86 ? -2.585 -3.257 -1.927 1.00 94.62 86 ASN A O 1
ATOM 651 N N . ALA A 1 87 ? -4.777 -3.202 -1.490 1.00 94.88 87 ALA A N 1
ATOM 652 C CA . ALA A 1 87 ? -5.174 -3.765 -2.776 1.00 94.88 87 ALA A CA 1
ATOM 653 C C . ALA A 1 87 ? -4.836 -2.813 -3.934 1.00 94.88 87 ALA A C 1
ATOM 655 O O . ALA A 1 87 ? -4.270 -3.258 -4.939 1.00 94.88 87 ALA A O 1
ATOM 656 N N . GLN A 1 88 ? -5.094 -1.514 -3.762 1.00 92.75 88 GLN A N 1
ATOM 657 C CA . GLN A 1 88 ? -4.721 -0.490 -4.733 1.00 92.75 88 GLN A CA 1
ATOM 658 C C . GLN A 1 88 ? -3.198 -0.385 -4.882 1.00 92.75 88 GLN A C 1
ATOM 660 O O . GLN A 1 88 ? -2.690 -0.425 -6.000 1.00 92.75 88 GLN A O 1
ATOM 665 N N . ALA A 1 89 ? -2.451 -0.365 -3.775 1.00 91.75 89 ALA A N 1
ATOM 666 C CA . ALA A 1 89 ? -0.990 -0.325 -3.801 1.00 91.75 89 ALA A CA 1
ATOM 667 C C . ALA A 1 89 ? -0.386 -1.523 -4.559 1.00 91.75 89 ALA A C 1
ATOM 669 O O . ALA A 1 89 ? 0.533 -1.358 -5.362 1.00 91.75 89 ALA A O 1
ATOM 670 N N . ARG A 1 90 ? -0.939 -2.733 -4.373 1.00 91.69 90 ARG A N 1
ATOM 671 C CA . ARG A 1 90 ? -0.543 -3.925 -5.149 1.00 91.69 90 ARG A CA 1
ATOM 672 C C . ARG A 1 90 ? -0.858 -3.779 -6.633 1.00 91.69 90 ARG A C 1
ATOM 674 O O . ARG A 1 90 ? -0.084 -4.244 -7.468 1.00 91.69 90 ARG A O 1
ATOM 681 N N . PHE A 1 91 ? -2.007 -3.200 -6.971 1.00 92.56 91 PHE A N 1
ATOM 682 C CA . PHE A 1 91 ? -2.378 -2.960 -8.361 1.00 92.56 91 PHE A CA 1
ATOM 683 C C . PHE A 1 91 ? -1.410 -1.980 -9.032 1.00 92.56 91 PHE A C 1
ATOM 685 O O . PHE A 1 91 ? -0.863 -2.309 -10.084 1.00 92.56 91 PHE A O 1
ATOM 692 N N . ASP A 1 92 ? -1.135 -0.845 -8.391 1.00 89.50 92 ASP A N 1
ATOM 693 C CA . ASP A 1 92 ? -0.225 0.182 -8.902 1.00 89.50 92 ASP A CA 1
ATOM 694 C C . ASP A 1 92 ? 1.193 -0.368 -9.098 1.00 89.50 92 ASP A C 1
ATOM 696 O O . ASP A 1 92 ? 1.805 -0.154 -10.146 1.00 89.50 92 ASP A O 1
ATOM 700 N N . TYR A 1 93 ? 1.685 -1.155 -8.134 1.00 89.81 93 TYR A N 1
ATOM 701 C CA . TYR A 1 93 ? 2.984 -1.816 -8.241 1.00 89.81 93 TYR A CA 1
ATOM 702 C C . TYR A 1 93 ? 3.064 -2.722 -9.475 1.00 89.81 93 TYR A C 1
ATOM 704 O O . TYR A 1 93 ? 4.015 -2.631 -10.250 1.00 89.81 93 TYR A O 1
ATOM 712 N N . ARG A 1 94 ? 2.046 -3.567 -9.702 1.00 90.56 94 ARG A N 1
ATOM 713 C CA . ARG A 1 94 ? 2.002 -4.457 -10.875 1.00 90.56 94 ARG A CA 1
ATOM 714 C C . ARG A 1 94 ? 1.968 -3.679 -12.188 1.00 90.56 94 ARG A C 1
ATOM 716 O O . ARG A 1 94 ? 2.639 -4.077 -13.136 1.00 90.5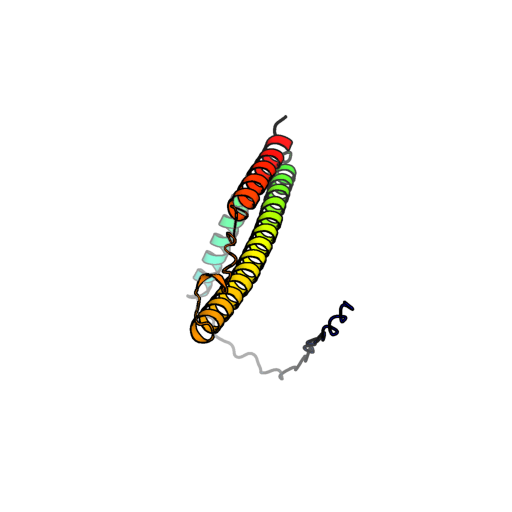6 94 ARG A O 1
ATOM 723 N N . GLN A 1 95 ? 1.211 -2.584 -12.247 1.00 89.94 95 GLN A N 1
ATOM 724 C CA . GLN A 1 95 ? 1.157 -1.722 -13.433 1.00 89.94 95 GLN A CA 1
ATOM 725 C C . GLN A 1 95 ? 2.519 -1.089 -13.722 1.00 89.94 95 GLN A C 1
ATOM 727 O O . GLN A 1 95 ? 2.989 -1.134 -14.860 1.00 89.94 95 GLN A O 1
ATOM 732 N N . CYS A 1 96 ? 3.193 -0.569 -12.695 1.00 88.56 96 CYS A N 1
ATOM 733 C CA . CYS A 1 96 ? 4.536 -0.038 -12.878 1.00 88.56 96 CYS A CA 1
ATOM 734 C C . CYS A 1 96 ? 5.526 -1.123 -13.310 1.00 88.56 96 CYS A C 1
ATOM 736 O O . CYS A 1 96 ? 6.273 -0.919 -14.264 1.00 88.56 96 CYS A O 1
ATOM 738 N N . GLN A 1 97 ? 5.508 -2.295 -12.669 1.00 89.31 97 GLN A N 1
ATOM 739 C CA . GLN A 1 97 ? 6.406 -3.396 -13.014 1.00 89.31 97 GLN A CA 1
ATOM 740 C C . GLN A 1 97 ? 6.211 -3.853 -14.467 1.00 89.31 97 GLN A C 1
ATOM 742 O O . GLN A 1 97 ? 7.188 -4.128 -15.166 1.00 89.31 97 GLN A O 1
ATOM 747 N N . ALA A 1 98 ? 4.965 -3.878 -14.950 1.00 89.19 98 ALA A N 1
ATOM 748 C CA . ALA A 1 98 ? 4.668 -4.147 -16.352 1.00 89.19 98 ALA A CA 1
ATOM 749 C C . ALA A 1 98 ? 5.309 -3.092 -17.271 1.00 89.19 98 ALA A C 1
ATOM 751 O O . ALA A 1 98 ? 6.019 -3.459 -18.208 1.00 89.19 98 ALA A O 1
ATOM 752 N N . GLY A 1 99 ? 5.143 -1.801 -16.964 1.00 87.44 99 GLY A N 1
ATOM 753 C CA . GLY A 1 99 ? 5.780 -0.705 -17.703 1.00 87.44 99 GLY A CA 1
ATOM 754 C C . GLY A 1 99 ? 7.309 -0.790 -17.706 1.00 87.44 99 GLY A C 1
ATOM 755 O O . GLY A 1 99 ? 7.928 -0.698 -18.763 1.00 87.44 99 GLY A O 1
ATOM 756 N N . TYR A 1 100 ? 7.914 -1.068 -16.550 1.00 87.50 100 TYR A N 1
ATOM 757 C CA . TYR A 1 100 ? 9.355 -1.277 -16.401 1.00 87.50 100 TYR A CA 1
ATOM 758 C C . TYR A 1 100 ? 9.854 -2.436 -17.272 1.00 87.50 100 TYR A C 1
ATOM 760 O O . TYR A 1 100 ? 10.846 -2.301 -17.990 1.00 87.50 100 TYR A O 1
ATOM 768 N N . SER A 1 101 ? 9.153 -3.574 -17.246 1.00 88.75 101 SER A N 1
ATOM 769 C CA . SER A 1 101 ? 9.520 -4.754 -18.037 1.00 88.75 101 SER A CA 1
ATOM 770 C C . SER A 1 101 ? 9.404 -4.509 -19.544 1.00 88.75 101 SER A C 1
ATOM 772 O O . SER A 1 101 ? 10.270 -4.944 -20.306 1.00 88.75 101 SER A O 1
ATOM 774 N N . ALA A 1 102 ? 8.378 -3.766 -19.973 1.00 89.19 102 ALA A N 1
ATOM 775 C CA . ALA A 1 102 ? 8.196 -3.372 -21.362 1.00 89.19 102 ALA A CA 1
ATOM 776 C C . ALA A 1 102 ? 9.321 -2.431 -21.812 1.00 89.19 102 ALA A C 1
ATOM 778 O O . ALA A 1 102 ? 10.008 -2.740 -22.781 1.00 89.19 102 ALA A O 1
ATOM 779 N N . ALA A 1 103 ? 9.591 -1.370 -21.047 1.00 87.69 103 ALA A N 1
ATOM 780 C CA . ALA A 1 103 ? 10.676 -0.435 -21.330 1.00 87.69 1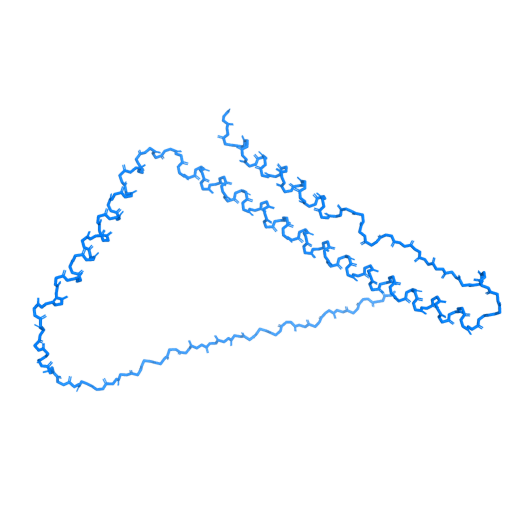03 ALA A CA 1
ATOM 781 C C . ALA A 1 103 ? 12.046 -1.131 -21.372 1.00 87.69 103 ALA A C 1
ATOM 783 O O . ALA A 1 103 ? 12.892 -0.789 -22.193 1.00 87.69 103 ALA A O 1
ATOM 784 N N . PHE A 1 104 ? 12.273 -2.137 -20.521 1.00 89.38 104 PHE A N 1
ATOM 785 C CA . PHE A 1 104 ? 13.524 -2.895 -20.519 1.00 89.38 104 PHE A CA 1
ATOM 786 C C . PHE A 1 104 ? 13.680 -3.755 -21.771 1.00 89.38 104 PHE A C 1
ATOM 788 O O . PHE A 1 104 ? 14.755 -3.794 -22.368 1.00 89.38 104 PHE A O 1
ATOM 795 N N . ARG A 1 105 ? 12.610 -4.433 -22.196 1.00 91.19 105 ARG A N 1
ATOM 796 C CA . ARG A 1 105 ? 12.610 -5.190 -23.450 1.00 91.19 105 ARG A CA 1
ATOM 797 C C . ARG A 1 105 ? 12.869 -4.267 -24.641 1.00 91.19 105 ARG A C 1
ATOM 799 O O . ARG A 1 105 ? 13.699 -4.603 -25.480 1.00 91.19 105 ARG A O 1
ATOM 806 N N . ASP A 1 106 ? 12.205 -3.118 -24.689 1.00 89.88 106 ASP A N 1
ATOM 807 C CA . ASP A 1 106 ? 12.335 -2.167 -25.793 1.00 89.88 106 ASP A CA 1
ATOM 808 C C . ASP A 1 106 ? 13.749 -1.553 -25.822 1.00 89.88 106 ASP A C 1
ATOM 810 O O . ASP A 1 106 ? 14.367 -1.476 -26.881 1.00 89.88 106 ASP A O 1
ATOM 814 N N . TYR A 1 107 ? 14.328 -1.251 -24.653 1.00 89.62 107 TYR A N 1
ATOM 815 C CA . TYR A 1 107 ? 15.735 -0.860 -24.520 1.00 89.62 107 TYR A CA 1
ATOM 816 C C . TYR A 1 107 ? 16.689 -1.942 -25.039 1.00 89.62 107 TYR A C 1
ATOM 818 O O . TYR A 1 107 ? 17.600 -1.647 -25.809 1.00 89.62 107 TYR A O 1
ATOM 826 N N . ARG A 1 108 ? 16.471 -3.213 -24.675 1.00 91.19 108 ARG A N 1
ATOM 827 C CA . ARG A 1 108 ? 17.289 -4.328 -25.178 1.00 91.19 108 ARG A CA 1
ATOM 828 C C . ARG A 1 108 ? 17.177 -4.508 -26.686 1.00 91.19 108 ARG A C 1
ATOM 830 O O . ARG A 1 108 ? 18.173 -4.848 -27.316 1.00 91.19 108 ARG A O 1
ATOM 837 N N . TRP A 1 109 ? 15.987 -4.314 -27.244 1.00 91.81 109 TRP A N 1
ATOM 838 C CA . TRP A 1 109 ? 15.783 -4.383 -28.686 1.00 91.81 109 TRP A CA 1
ATOM 839 C C . TRP A 1 109 ? 16.488 -3.227 -29.401 1.00 91.81 109 TRP A C 1
ATOM 841 O O . TRP A 1 109 ? 17.207 -3.470 -30.365 1.00 91.81 109 TRP A O 1
ATOM 851 N N . CYS A 1 110 ? 16.390 -2.010 -28.858 1.00 91.31 110 CYS A N 1
ATOM 852 C CA . CYS A 1 110 ? 17.130 -0.850 -29.345 1.00 91.31 110 CYS A CA 1
ATOM 853 C C . CYS A 1 110 ? 18.639 -1.132 -29.384 1.00 91.31 110 CYS A C 1
ATOM 855 O O . CYS A 1 110 ? 19.239 -1.046 -30.451 1.00 91.31 110 CYS A O 1
ATOM 857 N N . LEU A 1 111 ? 19.230 -1.598 -28.276 1.00 90.94 111 LEU A N 1
ATOM 858 C CA . LEU A 1 111 ? 20.662 -1.919 -28.208 1.00 90.94 111 LEU A CA 1
ATOM 859 C C . LEU A 1 111 ? 21.121 -2.966 -29.230 1.00 90.94 111 LEU A C 1
ATOM 861 O O . LEU A 1 111 ? 22.289 -2.985 -29.596 1.00 90.94 111 LEU A O 1
ATOM 865 N N . ALA A 1 112 ? 20.231 -3.866 -29.650 1.00 90.56 112 ALA A N 1
ATOM 866 C CA . ALA A 1 112 ? 20.539 -4.862 -30.671 1.00 90.56 112 ALA A 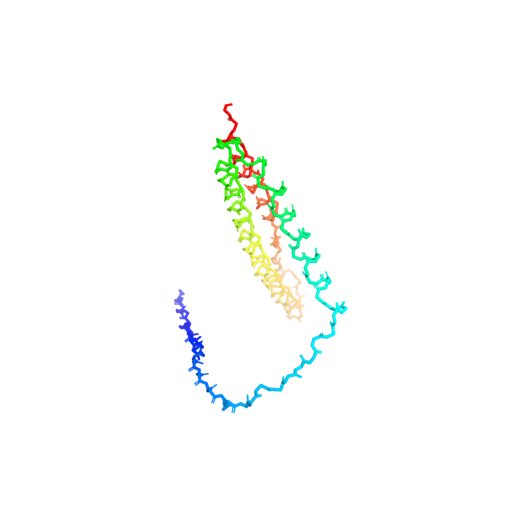CA 1
ATOM 867 C C . ALA A 1 112 ? 20.464 -4.295 -32.101 1.00 90.56 112 ALA A C 1
ATOM 869 O O . ALA A 1 112 ? 20.955 -4.927 -33.032 1.00 90.56 112 ALA A O 1
ATOM 870 N N . SER A 1 113 ? 19.828 -3.135 -32.277 1.00 87.81 113 SER A N 1
ATOM 871 C CA . SER A 1 113 ? 19.554 -2.506 -33.572 1.00 87.81 113 SER A CA 1
ATOM 872 C C . SER A 1 113 ? 20.396 -1.259 -33.866 1.00 87.81 113 SER A C 1
ATOM 874 O O . SER A 1 113 ? 20.462 -0.852 -35.024 1.00 87.81 113 SER A O 1
ATOM 876 N N . THR A 1 114 ? 21.037 -0.651 -32.859 1.00 84.81 114 THR A N 1
ATOM 877 C CA . THR A 1 114 ? 21.850 0.567 -33.021 1.00 84.81 114 THR A CA 1
ATOM 878 C C . THR A 1 114 ? 23.349 0.267 -32.979 1.00 84.81 114 THR A C 1
ATOM 880 O O . THR A 1 114 ? 23.792 -0.691 -32.346 1.00 84.81 114 THR A O 1
ATOM 883 N N . PHE A 1 115 ? 24.147 1.106 -33.649 1.00 73.00 115 PHE A N 1
ATOM 884 C CA . PHE A 1 115 ? 25.612 1.074 -33.541 1.00 73.00 115 PHE A CA 1
ATOM 885 C C . PHE A 1 115 ? 26.113 1.798 -32.281 1.00 73.00 115 PHE A C 1
ATOM 887 O O . PHE A 1 115 ? 27.091 1.362 -31.675 1.00 73.00 115 PHE A O 1
ATOM 894 N N . GLU A 1 116 ? 25.433 2.870 -31.860 1.00 80.50 116 GLU A N 1
ATOM 895 C CA . GLU A 1 116 ? 25.779 3.640 -30.664 1.00 80.50 116 GLU A CA 1
ATOM 896 C C . GLU A 1 116 ? 24.775 3.411 -29.530 1.00 80.50 116 GLU A C 1
ATOM 898 O O . GLU A 1 116 ? 23.555 3.421 -29.702 1.00 80.50 116 GLU A O 1
ATOM 903 N N . ARG A 1 117 ? 25.305 3.198 -28.321 1.00 78.19 117 ARG A N 1
ATOM 904 C CA . ARG A 1 117 ? 24.518 2.891 -27.117 1.00 78.19 117 ARG A CA 1
ATOM 905 C C . ARG A 1 117 ? 23.772 4.109 -26.558 1.00 78.19 117 ARG A C 1
ATOM 907 O O . ARG A 1 117 ? 22.782 3.933 -25.851 1.00 78.19 117 ARG A O 1
ATOM 914 N N . SER A 1 118 ? 24.256 5.314 -26.856 1.00 83.88 118 SER A N 1
ATOM 915 C CA . SER A 1 118 ? 23.673 6.604 -26.459 1.00 83.88 118 SER A CA 1
ATOM 916 C C . SER A 1 118 ? 22.296 6.860 -27.067 1.00 83.88 118 SER A C 1
ATOM 918 O O . SER A 1 118 ? 21.506 7.584 -26.468 1.00 83.88 118 SER A O 1
ATOM 920 N N . ASP A 1 119 ? 21.985 6.221 -28.196 1.00 85.12 119 ASP A N 1
ATOM 921 C CA . ASP A 1 119 ? 20.703 6.381 -28.890 1.00 85.12 119 ASP A CA 1
ATOM 922 C C . ASP A 1 119 ? 19.552 5.641 -28.191 1.00 85.12 119 ASP A C 1
ATOM 924 O O . ASP A 1 119 ? 18.375 5.900 -28.448 1.00 85.12 119 ASP A O 1
ATOM 928 N N . CYS A 1 120 ? 19.877 4.730 -27.269 1.00 87.44 120 CYS A N 1
ATOM 929 C CA . CYS A 1 120 ? 18.904 3.945 -26.525 1.00 87.44 120 CYS A CA 1
ATOM 930 C C . CYS A 1 120 ? 18.714 4.508 -25.112 1.00 87.44 120 CYS A C 1
ATOM 932 O O . CYS A 1 120 ? 19.556 4.336 -24.230 1.00 87.44 120 CYS A O 1
ATOM 934 N N . GLY A 1 121 ? 17.566 5.140 -24.868 1.00 81.44 121 GLY A N 1
ATOM 935 C CA . GLY A 1 121 ? 17.168 5.599 -23.537 1.00 81.44 121 GLY A CA 1
ATOM 936 C C . GLY A 1 121 ? 16.501 4.493 -22.717 1.00 81.44 121 GLY A C 1
ATOM 937 O O . GLY A 1 121 ? 15.590 3.821 -23.200 1.00 81.44 121 GLY A O 1
ATOM 938 N N . TYR A 1 122 ? 16.910 4.333 -21.455 1.00 79.12 122 TYR A N 1
ATOM 939 C CA . TYR A 1 122 ? 16.200 3.498 -20.486 1.00 79.12 122 TYR A CA 1
ATOM 940 C C . TYR A 1 122 ? 15.572 4.361 -19.397 1.00 79.12 122 TYR A C 1
ATOM 942 O O . TYR A 1 122 ? 16.270 5.001 -18.609 1.00 79.12 122 TYR A O 1
ATOM 950 N N . ALA A 1 123 ? 14.245 4.375 -19.345 1.00 69.31 123 ALA A N 1
ATOM 951 C CA . ALA A 1 123 ? 13.529 5.124 -18.332 1.00 69.31 123 ALA A CA 1
ATOM 952 C C . ALA A 1 123 ? 13.486 4.300 -17.031 1.00 69.31 123 ALA A C 1
ATOM 954 O O . ALA A 1 123 ? 12.818 3.267 -16.962 1.00 69.31 123 ALA A O 1
ATOM 955 N N . TRP A 1 124 ? 14.230 4.738 -16.013 1.00 67.12 124 TRP A N 1
ATOM 956 C CA . TRP A 1 124 ? 14.224 4.135 -14.682 1.00 67.12 124 TRP A CA 1
ATOM 957 C C . TRP A 1 124 ? 13.203 4.873 -13.806 1.00 67.12 124 TRP A C 1
ATOM 959 O O . TRP A 1 124 ? 13.250 6.091 -13.674 1.00 67.12 124 TRP A O 1
ATOM 969 N N . TRP A 1 125 ? 12.253 4.142 -13.224 1.00 70.44 125 TRP A N 1
ATOM 970 C CA . TRP A 1 125 ? 11.225 4.697 -12.338 1.00 70.44 125 TRP A CA 1
ATOM 971 C C . TRP A 1 125 ? 11.078 3.744 -11.147 1.00 70.44 125 TRP A C 1
ATOM 973 O O . TRP A 1 125 ? 10.957 2.533 -11.370 1.00 70.44 125 TRP A O 1
ATOM 983 N N . PRO A 1 126 ? 11.084 4.223 -9.891 1.00 70.31 126 PRO A N 1
ATOM 984 C CA . PRO A 1 126 ? 10.821 3.365 -8.743 1.00 70.31 126 PRO A CA 1
ATOM 985 C C . PRO A 1 126 ? 9.337 2.971 -8.706 1.00 70.31 126 PRO A C 1
ATOM 987 O O . PRO A 1 126 ? 8.451 3.818 -8.643 1.00 70.31 126 PRO A O 1
ATOM 990 N N . CYS A 1 127 ? 9.049 1.666 -8.726 1.00 74.00 127 CYS A N 1
ATOM 991 C CA . CYS A 1 127 ? 7.672 1.166 -8.835 1.00 74.00 127 CYS A CA 1
ATOM 992 C C . CYS A 1 127 ? 6.824 1.211 -7.566 1.00 74.00 127 CYS A C 1
ATOM 994 O O . CYS A 1 127 ? 5.626 0.931 -7.621 1.00 74.00 127 CYS A O 1
ATOM 996 N N . ALA A 1 128 ? 7.407 1.573 -6.429 1.00 61.47 128 ALA A N 1
ATOM 997 C CA . ALA A 1 128 ? 6.650 1.827 -5.216 1.00 61.47 128 ALA A CA 1
ATOM 998 C C . ALA A 1 128 ? 7.464 2.692 -4.258 1.00 61.47 128 ALA A C 1
ATOM 1000 O O . ALA A 1 128 ? 8.241 2.184 -3.453 1.00 61.47 128 ALA A O 1
ATOM 1001 N N . GLU A 1 129 ? 7.231 3.998 -4.283 1.00 65.56 129 GLU A N 1
ATOM 1002 C CA . GLU A 1 129 ? 7.506 4.817 -3.106 1.00 65.56 129 GLU A CA 1
ATOM 1003 C C . GLU A 1 129 ? 6.448 4.491 -2.044 1.00 65.56 129 GLU A C 1
ATOM 1005 O O . GLU A 1 129 ? 5.274 4.815 -2.198 1.00 65.56 129 GLU A O 1
ATOM 1010 N N . ASN A 1 130 ? 6.874 3.720 -1.038 1.00 77.62 130 ASN A N 1
ATOM 1011 C CA . ASN A 1 130 ? 6.250 3.392 0.253 1.00 77.62 130 ASN A CA 1
ATOM 1012 C C . ASN A 1 130 ? 4.711 3.527 0.409 1.00 77.62 130 ASN A C 1
ATOM 1014 O O . ASN A 1 130 ? 4.216 4.023 1.424 1.00 77.62 130 ASN A O 1
ATOM 1018 N N . ARG A 1 131 ? 3.917 3.053 -0.560 1.00 83.94 131 ARG A N 1
ATOM 1019 C CA . ARG A 1 131 ? 2.445 3.136 -0.474 1.00 83.94 131 ARG A CA 1
ATOM 1020 C C . ARG A 1 131 ? 1.872 2.261 0.640 1.00 83.94 131 ARG A C 1
ATOM 1022 O O . ARG A 1 131 ? 0.943 2.679 1.318 1.00 83.94 131 ARG A O 1
ATOM 1029 N N . PHE A 1 132 ? 2.463 1.089 0.874 1.00 85.88 132 PHE A N 1
ATOM 1030 C CA . PHE A 1 132 ? 2.043 0.180 1.947 1.00 85.88 132 PHE A CA 1
ATOM 1031 C C . PHE A 1 132 ? 2.255 0.780 3.340 1.00 85.88 132 PHE A C 1
ATOM 1033 O O . PHE A 1 132 ? 1.367 0.678 4.183 1.00 85.88 132 PHE A O 1
ATOM 1040 N N . GLY A 1 133 ? 3.393 1.445 3.573 1.00 88.75 133 GLY A N 1
ATOM 1041 C CA . GLY A 1 133 ? 3.650 2.136 4.837 1.00 88.75 133 GLY A CA 1
ATOM 1042 C C . GLY A 1 133 ? 2.662 3.274 5.076 1.00 88.75 133 GLY A C 1
ATOM 1043 O O . GLY A 1 133 ? 2.143 3.407 6.178 1.00 88.75 133 GLY A O 1
ATOM 1044 N N . ASN A 1 134 ? 2.317 4.035 4.032 1.00 91.19 134 ASN A N 1
ATOM 1045 C CA . ASN A 1 134 ? 1.285 5.068 4.134 1.00 91.19 134 ASN A CA 1
ATOM 1046 C C . ASN A 1 134 ? -0.090 4.479 4.512 1.00 91.19 134 ASN A C 1
ATOM 1048 O O . ASN A 1 134 ? -0.729 4.974 5.436 1.00 91.19 134 ASN A O 1
ATOM 1052 N N . CYS A 1 135 ? -0.515 3.383 3.866 1.00 93.50 135 CYS A N 1
ATOM 1053 C CA . CYS A 1 135 ? -1.762 2.693 4.221 1.00 93.50 135 CYS A CA 1
ATOM 1054 C C . CYS A 1 135 ? -1.766 2.229 5.689 1.00 93.50 135 CYS A C 1
ATOM 1056 O O . CYS A 1 135 ? -2.773 2.371 6.378 1.00 93.50 135 CYS A O 1
ATOM 1058 N N . ALA A 1 136 ? -0.647 1.680 6.174 1.00 93.25 136 ALA A N 1
ATOM 1059 C CA . ALA A 1 136 ? -0.520 1.216 7.554 1.00 93.25 136 ALA A CA 1
ATOM 1060 C C . ALA A 1 136 ? -0.570 2.367 8.571 1.00 93.25 136 ALA A C 1
ATOM 1062 O O . ALA A 1 136 ? -1.260 2.248 9.581 1.00 93.25 136 ALA A O 1
ATOM 1063 N N . ASN A 1 137 ? 0.102 3.486 8.289 1.00 94.50 137 ASN A N 1
ATOM 1064 C CA . ASN A 1 137 ? 0.089 4.659 9.165 1.00 94.50 137 ASN A CA 1
ATOM 1065 C C . ASN A 1 137 ? -1.321 5.248 9.287 1.00 94.50 137 ASN A C 1
ATOM 1067 O O . ASN A 1 137 ? -1.807 5.442 10.395 1.00 94.50 137 ASN A O 1
ATOM 1071 N N . GLN A 1 138 ? -2.021 5.432 8.163 1.00 92.94 138 GLN A N 1
ATOM 1072 C CA . GLN A 1 138 ? -3.396 5.946 8.178 1.00 92.94 138 GLN A CA 1
ATOM 1073 C C . GLN A 1 138 ? -4.359 5.022 8.931 1.00 92.94 138 GLN A C 1
ATOM 1075 O O . GLN A 1 138 ? -5.249 5.496 9.636 1.00 92.94 138 GLN A O 1
ATOM 1080 N N . ALA A 1 139 ? -4.181 3.704 8.805 1.00 95.25 139 ALA A N 1
ATOM 1081 C CA . ALA A 1 139 ? -4.970 2.737 9.556 1.00 95.25 139 ALA A CA 1
ATOM 1082 C C . ALA A 1 139 ? -4.709 2.848 11.064 1.00 95.25 139 ALA A C 1
ATOM 1084 O O . ALA A 1 139 ? -5.658 2.906 11.841 1.00 95.25 139 ALA A O 1
ATOM 1085 N N . ALA A 1 140 ? -3.441 2.950 11.473 1.00 95.06 140 ALA A N 1
ATOM 1086 C CA . ALA A 1 140 ? -3.065 3.124 12.874 1.00 95.06 140 ALA A CA 1
ATOM 1087 C C . ALA A 1 140 ? -3.622 4.431 13.466 1.00 95.06 140 ALA A C 1
ATOM 1089 O O . ALA A 1 140 ? -4.179 4.416 14.567 1.00 95.06 140 ALA A O 1
ATOM 1090 N N . ASP A 1 141 ? -3.547 5.536 12.720 1.00 95.94 141 ASP A N 1
ATOM 1091 C CA . ASP A 1 141 ? -4.112 6.828 13.120 1.00 95.94 141 ASP A CA 1
ATOM 1092 C C . ASP A 1 141 ? -5.642 6.745 13.274 1.00 95.94 141 ASP A C 1
ATOM 1094 O O . ASP A 1 141 ? -6.208 7.227 14.260 1.00 95.94 141 ASP A O 1
ATOM 1098 N N . CYS A 1 142 ? -6.317 6.067 12.338 1.00 95.81 142 CYS A N 1
ATOM 1099 C CA . CYS A 1 142 ? -7.758 5.813 12.382 1.00 95.81 142 CYS A CA 1
ATOM 1100 C C . CYS A 1 142 ? -8.150 4.970 13.605 1.00 95.81 142 CYS A C 1
ATOM 1102 O O . CYS A 1 142 ? -9.055 5.341 14.357 1.00 95.81 142 CYS A O 1
ATOM 1104 N N . GLU A 1 143 ? -7.438 3.870 13.864 1.00 95.56 143 GLU A N 1
ATOM 1105 C CA . GLU A 1 143 ? -7.683 3.034 15.040 1.00 95.56 143 GLU A CA 1
ATOM 1106 C C . GLU A 1 143 ? -7.477 3.815 16.339 1.00 95.56 143 GLU A C 1
ATOM 1108 O O . GLU A 1 143 ? -8.266 3.686 17.280 1.00 95.56 143 GLU A O 1
ATOM 1113 N N . GLN A 1 144 ? -6.434 4.643 16.406 1.00 95.12 144 GLN A N 1
ATOM 1114 C CA . GLN A 1 144 ? -6.162 5.462 17.578 1.00 95.12 144 GLN A CA 1
ATOM 1115 C C . GLN A 1 144 ? -7.274 6.491 17.814 1.00 95.12 144 GLN A C 1
ATOM 1117 O O . GLN A 1 144 ? -7.696 6.674 18.959 1.00 95.12 144 GLN A O 1
ATOM 1122 N N . ALA A 1 145 ? -7.800 7.110 16.754 1.00 93.75 145 ALA A N 1
ATOM 1123 C CA . ALA A 1 145 ? -8.950 8.005 16.840 1.00 93.75 145 ALA A CA 1
ATOM 1124 C C . ALA A 1 145 ? -10.206 7.276 17.353 1.00 93.75 145 ALA A C 1
ATOM 1126 O O . ALA A 1 145 ? -10.854 7.759 18.283 1.00 93.75 145 ALA A O 1
ATOM 1127 N N . CYS A 1 146 ? -10.500 6.075 16.838 1.00 92.75 146 CYS A N 1
ATOM 1128 C CA . CYS A 1 146 ? -11.607 5.240 17.321 1.00 92.75 146 CYS A CA 1
ATOM 1129 C C . CYS A 1 146 ? -11.466 4.879 18.807 1.00 92.75 146 CYS A C 1
ATOM 1131 O O . CYS A 1 146 ? -12.458 4.822 19.533 1.00 92.75 146 CYS A O 1
ATOM 1133 N N . ARG A 1 147 ? -10.238 4.630 19.280 1.00 90.19 147 ARG A N 1
ATOM 1134 C CA . ARG A 1 147 ? -9.982 4.303 20.689 1.00 90.19 147 ARG A CA 1
ATOM 1135 C C . ARG A 1 147 ? -10.177 5.507 21.608 1.00 90.19 147 ARG A C 1
ATOM 1137 O O . ARG A 1 147 ? -10.774 5.351 22.667 1.00 90.19 147 ARG A O 1
ATOM 1144 N N . ARG A 1 148 ? -9.722 6.689 21.185 1.00 88.38 148 ARG A N 1
ATOM 1145 C CA . ARG A 1 148 ? -9.839 7.940 21.953 1.00 88.38 148 ARG A CA 1
ATOM 1146 C C . ARG A 1 148 ? -11.266 8.488 22.014 1.00 88.38 148 ARG A C 1
ATOM 1148 O O . ARG A 1 148 ? -11.614 9.134 22.990 1.00 88.38 148 ARG A O 1
ATOM 1155 N N . ALA A 1 149 ? -12.103 8.208 21.015 1.00 79.25 149 ALA A N 1
ATOM 1156 C CA . ALA A 1 149 ? -13.488 8.688 20.970 1.00 79.25 149 ALA A CA 1
ATOM 1157 C C . ALA A 1 149 ? -14.398 8.131 22.089 1.00 79.25 149 ALA A C 1
ATOM 1159 O O . ALA A 1 149 ? -15.512 8.618 22.256 1.00 79.25 149 ALA A O 1
ATOM 1160 N N . LEU A 1 150 ? -13.947 7.114 22.832 1.00 70.69 150 LEU A N 1
ATOM 1161 C CA . LEU A 1 150 ? -14.683 6.496 23.941 1.00 70.69 150 LEU A CA 1
ATOM 1162 C C . LEU A 1 150 ? -14.058 6.730 25.323 1.00 70.69 150 LEU A C 1
ATOM 1164 O O . LEU A 1 150 ? -14.637 6.322 26.328 1.00 70.69 150 LEU A O 1
ATOM 1168 N N . THR A 1 151 ? -12.886 7.362 25.387 1.00 61.72 151 THR A N 1
ATOM 1169 C CA . THR A 1 151 ? -12.310 7.838 26.649 1.00 61.72 151 THR A CA 1
ATOM 1170 C C . THR A 1 151 ? -12.852 9.242 26.928 1.00 61.72 151 THR A C 1
ATOM 1172 O O . THR A 1 151 ? -12.648 10.102 26.069 1.00 61.72 151 THR A O 1
ATOM 1175 N N . PRO A 1 152 ? -13.568 9.465 28.048 1.00 54.59 152 PRO A N 1
ATOM 1176 C CA . PRO A 1 152 ? -14.083 10.783 28.418 1.00 54.59 152 PRO A CA 1
ATOM 1177 C C . PRO A 1 152 ? -12.967 11.799 28.684 1.00 54.59 152 PRO A C 1
ATOM 1179 O O . PRO A 1 152 ? -11.856 11.376 29.084 1.00 54.59 152 PRO A O 1
#

Foldseek 3Di:
DDDDDDDDDDDDDDDDDDDDDDDDDDDDPPPPDDPVPVVVVVVVVVVVVVVVVVVVVVCPVPPPPVLVVQLVVQLVVLVVQLVVLVVVLVVQLVVVVVVLVVLVVVLVVVVVVDPDSVVRDRDDDPSDDCSNVVSVVSSVVSNVVSVVVPPD

Sequence (152 aa):
MQRRPPPPRSTRLTQASSSTDHPPRRAPGNAAVRPRQLGTFALVAILLSLVVTGCAQHATSATHPVDHLRQLACIGRCQDVQEQCNAQARFDYRQCQAGYSAAFRDYRWCLASTFERSDCGYAWWPCAENRFGNCANQAADCEQACRRALTP

pLDDT: mean 73.59, std 18.03, range [43.41, 96.88]

Organism: NCBI:txid382777